Protein AF-A0A3B8IIK8-F1 (afdb_monomer_lite)

pLDDT: mean 88.33, std 10.83, range [43.94, 96.94]

Sequence (105 aa):
MQLTEEQREIIASTGDIKINAVAGSGKTTTVIEYAKARPKTSKILYLAFNRSVRLEAQKKFADQGLSNVTVETAPSLAYRHVVRRYGYKVHPHGYKTHEIGESPG

Foldseek 3Di:
DDDDPVLVCLLPDDDDDDDDDDPPRCVLVSVLSSLVSDPLPDAAEAEDQDDVRQVVSVVVNVVVVNPRYDYDHPVRVCCVCPCVVVVNDDDPVDDDPVRVVPDDD

Radius of gyration: 19.01 Å; chains: 1; bounding box: 42×34×53 Å

Secondary structure (DSSP, 8-state):
-PPPHHHHHHHH--S-------TTS-HHHHHHHHHHTS-TT--EEEEESSHHHHHHHHHHHHHTT-TTEEEEEHHHHHIIIIIHHHTPPP-TT---HHHHTT---

Structure (mmCIF, N/CA/C/O backbone):
data_AF-A0A3B8IIK8-F1
#
_entry.id   AF-A0A3B8IIK8-F1
#
loop_
_atom_site.group_PDB
_atom_site.id
_atom_site.type_symbol
_atom_site.label_atom_id
_atom_site.label_alt_id
_atom_site.label_comp_id
_atom_site.label_asym_id
_atom_site.label_entity_id
_atom_site.label_seq_id
_atom_site.pdbx_PDB_ins_code
_atom_site.Cartn_x
_atom_site.Cartn_y
_atom_site.Cartn_z
_atom_site.occupancy
_atom_site.B_iso_or_equiv
_atom_site.auth_seq_id
_atom_site.auth_comp_id
_atom_site.auth_asym_id
_atom_site.auth_atom_id
_atom_site.pdbx_PDB_model_num
ATOM 1 N N . MET A 1 1 ? -4.786 7.430 19.609 1.00 65.56 1 MET A N 1
ATOM 2 C CA . MET A 1 1 ? -4.848 8.549 18.643 1.00 65.56 1 MET A CA 1
ATOM 3 C C . MET A 1 1 ? -6.297 8.703 18.209 1.00 65.56 1 MET A C 1
ATOM 5 O O . MET A 1 1 ? -6.944 7.682 18.021 1.00 65.56 1 MET A O 1
ATOM 9 N N . GLN A 1 2 ? -6.813 9.927 18.108 1.00 87.00 2 GLN A N 1
ATOM 10 C CA . GLN A 1 2 ? -8.189 10.180 17.672 1.00 87.00 2 GLN A CA 1
ATOM 11 C C . GLN A 1 2 ? -8.190 10.521 16.178 1.00 87.00 2 GLN A C 1
ATOM 13 O O . GLN A 1 2 ? -7.401 11.357 15.747 1.00 87.00 2 GLN A O 1
ATOM 18 N N . LEU A 1 3 ? -9.028 9.836 15.396 1.00 92.00 3 LEU A N 1
ATOM 19 C CA . LEU A 1 3 ? -9.198 10.096 13.963 1.00 92.00 3 LEU A CA 1
ATOM 20 C C . LEU A 1 3 ? -10.107 11.304 13.744 1.00 92.00 3 LEU A C 1
ATOM 22 O O . LEU A 1 3 ? -11.124 11.419 14.442 1.00 92.00 3 LEU A O 1
ATOM 26 N N . THR A 1 4 ? -9.756 12.149 12.769 1.00 94.19 4 THR A N 1
ATOM 27 C CA . THR A 1 4 ? -10.623 13.248 12.313 1.00 94.19 4 THR A CA 1
ATOM 28 C C . THR A 1 4 ? -11.850 12.700 11.591 1.00 94.19 4 THR A C 1
ATOM 30 O O . THR A 1 4 ? -11.879 11.524 11.214 1.00 94.19 4 THR A O 1
ATOM 33 N N . GLU A 1 5 ? -12.865 13.538 11.396 1.00 94.69 5 GLU A N 1
ATOM 34 C CA . GLU A 1 5 ? -14.081 13.111 10.705 1.00 94.69 5 GLU A CA 1
ATOM 35 C C . GLU A 1 5 ? -13.791 12.717 9.254 1.00 94.69 5 GLU A C 1
ATOM 37 O O . GLU A 1 5 ? -14.171 11.635 8.820 1.00 94.69 5 GLU A O 1
ATOM 42 N N . GLU A 1 6 ? -12.962 13.484 8.547 1.00 93.88 6 GLU A N 1
ATOM 43 C CA . GLU A 1 6 ? -12.570 13.172 7.170 1.00 93.88 6 GLU A CA 1
ATOM 44 C C . GLU A 1 6 ? -11.810 11.840 7.089 1.00 93.88 6 GLU A C 1
ATOM 46 O O . GLU A 1 6 ? -11.976 11.065 6.147 1.00 93.88 6 GLU A O 1
ATOM 51 N N . GLN A 1 7 ? -10.978 11.527 8.090 1.00 94.94 7 GLN A N 1
ATOM 52 C CA . GLN A 1 7 ? -10.312 10.227 8.158 1.00 94.94 7 GLN A CA 1
ATOM 53 C C . GLN A 1 7 ? -11.316 9.091 8.361 1.00 94.94 7 GLN A C 1
ATOM 55 O O . GLN A 1 7 ? -11.156 8.037 7.747 1.00 94.94 7 GLN A O 1
ATOM 60 N N . ARG A 1 8 ? -12.347 9.291 9.190 1.00 95.69 8 ARG A N 1
ATOM 61 C CA . ARG A 1 8 ? -13.415 8.303 9.406 1.00 95.69 8 ARG A CA 1
ATOM 62 C C . ARG A 1 8 ? -14.226 8.079 8.137 1.00 95.69 8 ARG A C 1
ATOM 64 O O . ARG A 1 8 ? -14.456 6.924 7.788 1.00 95.69 8 ARG A O 1
ATOM 71 N N . GLU A 1 9 ? -14.572 9.140 7.415 1.00 95.44 9 GLU A N 1
ATOM 72 C CA . GLU A 1 9 ? -15.256 9.055 6.121 1.00 95.44 9 GLU A CA 1
ATOM 73 C C . GLU A 1 9 ? -14.423 8.276 5.097 1.00 95.44 9 GLU A C 1
ATOM 75 O O . GLU A 1 9 ? -14.922 7.349 4.456 1.00 95.44 9 GLU A O 1
ATOM 80 N N . ILE A 1 10 ? -13.119 8.564 5.004 1.00 95.44 10 ILE A N 1
ATOM 81 C CA . ILE A 1 10 ? -12.195 7.801 4.155 1.00 95.44 10 ILE A CA 1
ATOM 82 C C . ILE A 1 10 ? -12.183 6.320 4.557 1.00 95.44 10 ILE A C 1
ATOM 84 O O . ILE A 1 10 ? -12.237 5.447 3.693 1.00 95.44 10 ILE A O 1
ATOM 88 N N . ILE A 1 11 ? -12.127 6.007 5.852 1.00 96.00 11 ILE A N 1
ATOM 89 C CA . ILE A 1 11 ? -12.103 4.623 6.352 1.00 96.00 11 ILE A CA 1
ATOM 90 C C . ILE A 1 11 ? -13.428 3.896 6.074 1.00 96.00 11 ILE A C 1
ATOM 92 O O . ILE A 1 11 ? -13.418 2.707 5.736 1.00 96.00 11 ILE A O 1
ATOM 96 N N . ALA A 1 12 ? -14.559 4.592 6.173 1.00 95.75 12 ALA A N 1
ATOM 97 C CA . ALA A 1 12 ? -15.893 4.049 5.919 1.00 95.75 12 ALA A CA 1
ATOM 98 C C . ALA A 1 12 ? -16.227 3.926 4.423 1.00 95.75 12 ALA A C 1
ATOM 100 O O . ALA A 1 12 ? -17.126 3.170 4.057 1.00 95.75 12 ALA A O 1
ATOM 101 N N . SER A 1 13 ? -15.504 4.641 3.561 1.00 95.19 13 SER A N 1
ATOM 102 C CA . SER A 1 13 ? -15.776 4.681 2.127 1.00 95.19 13 SER A CA 1
ATOM 103 C C . SER A 1 13 ? -15.762 3.304 1.450 1.00 95.19 13 SER A C 1
ATOM 105 O O . SER A 1 13 ? -14.994 2.394 1.794 1.00 95.19 13 SER A O 1
ATOM 107 N N . THR A 1 14 ? -16.611 3.170 0.434 1.00 91.94 14 THR A N 1
ATOM 108 C CA . THR A 1 14 ? -16.697 1.992 -0.434 1.00 91.94 14 THR A CA 1
ATOM 109 C C . THR A 1 14 ? -16.506 2.420 -1.888 1.00 91.94 14 THR A C 1
ATOM 111 O O . THR A 1 14 ? -16.838 3.547 -2.250 1.00 91.94 14 THR A O 1
ATOM 114 N N . GLY A 1 15 ? -15.946 1.535 -2.714 1.00 91.56 15 GLY A N 1
ATOM 115 C CA . GLY A 1 15 ? -15.616 1.846 -4.107 1.00 91.56 15 GLY A CA 1
ATOM 116 C C . GLY A 1 15 ? -14.359 2.705 -4.273 1.00 91.56 15 GLY A C 1
ATOM 117 O O . GLY A 1 15 ? -13.505 2.768 -3.384 1.00 91.56 15 GLY A O 1
ATOM 118 N N . ASP A 1 16 ? -14.244 3.332 -5.443 1.00 94.06 16 ASP A N 1
ATOM 119 C CA . ASP A 1 16 ? -13.081 4.128 -5.828 1.00 94.06 16 ASP A CA 1
ATOM 120 C C . ASP A 1 16 ? -13.178 5.552 -5.277 1.00 94.06 16 ASP A C 1
ATOM 122 O O . ASP A 1 16 ? -14.175 6.249 -5.463 1.00 94.06 16 ASP A O 1
ATOM 126 N N . ILE A 1 17 ? -12.107 6.006 -4.628 1.00 93.69 17 ILE A N 1
ATOM 127 C CA . ILE A 1 17 ? -12.032 7.337 -4.021 1.00 93.69 17 ILE A CA 1
ATOM 128 C C . ILE A 1 17 ? -10.720 8.029 -4.381 1.00 93.69 17 ILE A C 1
ATOM 130 O O . ILE A 1 17 ? -9.680 7.393 -4.567 1.00 93.69 17 ILE A O 1
ATOM 134 N N . LYS A 1 18 ? -10.749 9.363 -4.398 1.00 93.94 18 LYS A N 1
ATOM 135 C CA . LYS A 1 18 ? -9.557 10.206 -4.514 1.00 93.94 18 LYS A CA 1
ATOM 136 C C . LYS A 1 18 ? -9.449 11.099 -3.288 1.00 93.94 18 LYS A C 1
ATOM 138 O O . LYS A 1 18 ? -10.376 11.832 -2.968 1.00 93.94 18 LYS A O 1
ATOM 143 N N . ILE A 1 19 ? -8.291 11.066 -2.638 1.00 91.25 19 ILE A N 1
ATOM 144 C CA . ILE A 1 19 ? -8.027 11.837 -1.422 1.00 91.25 19 ILE A CA 1
ATOM 145 C C . ILE A 1 19 ? -6.992 12.911 -1.743 1.00 91.25 19 ILE A C 1
ATOM 147 O O . ILE A 1 19 ? -5.861 12.601 -2.125 1.00 91.25 19 ILE A O 1
ATOM 151 N N . ASN A 1 20 ? -7.359 14.175 -1.551 1.00 90.31 20 ASN A N 1
ATOM 152 C CA . ASN A 1 20 ? -6.403 15.274 -1.579 1.00 90.31 20 ASN A CA 1
ATOM 153 C C . ASN A 1 20 ? -5.729 15.360 -0.214 1.00 90.31 20 ASN A C 1
ATOM 155 O O . ASN A 1 20 ? -6.386 15.563 0.802 1.00 90.31 20 ASN A O 1
ATOM 159 N N . ALA A 1 21 ? -4.414 15.192 -0.180 1.00 87.44 21 ALA A N 1
ATOM 160 C CA . ALA A 1 21 ? -3.685 15.155 1.073 1.00 87.44 21 ALA A CA 1
ATOM 161 C C . ALA A 1 21 ? -2.411 15.996 0.974 1.00 87.44 21 ALA A C 1
ATOM 163 O O . ALA A 1 21 ? -1.605 15.789 0.066 1.00 87.44 21 ALA A O 1
ATOM 164 N N . VAL A 1 22 ? -2.146 16.830 1.980 1.00 89.25 22 VAL A N 1
ATOM 165 C CA . VAL A 1 22 ? -0.918 17.643 2.110 1.00 89.25 22 VAL A CA 1
ATOM 166 C C . VAL A 1 22 ? 0.136 16.963 2.991 1.00 89.25 22 VAL A C 1
ATOM 168 O O . VAL A 1 22 ? -0.140 15.943 3.628 1.00 89.25 22 VAL A O 1
ATOM 171 N N . ALA A 1 23 ? 1.379 17.445 2.990 1.00 85.88 23 ALA A N 1
ATOM 172 C CA . ALA A 1 23 ? 2.398 16.924 3.903 1.00 85.88 23 ALA A CA 1
ATOM 173 C C . ALA A 1 23 ? 1.917 17.032 5.364 1.00 85.88 23 ALA A C 1
ATOM 175 O O . ALA A 1 23 ? 1.235 17.984 5.725 1.00 85.88 23 ALA A O 1
ATOM 176 N N . GLY A 1 24 ? 2.207 16.023 6.189 1.00 85.19 24 GLY A N 1
ATOM 177 C CA . GLY A 1 24 ? 1.767 15.996 7.591 1.00 85.19 24 GLY A CA 1
ATOM 178 C C . GLY A 1 24 ? 0.296 15.621 7.829 1.00 85.19 24 GLY A C 1
ATOM 179 O O . GLY A 1 24 ? -0.075 15.389 8.971 1.00 85.19 24 GLY A O 1
ATOM 180 N N . SER A 1 25 ? -0.532 15.440 6.792 1.00 85.81 25 SER A N 1
ATOM 181 C CA . SER A 1 25 ? -1.971 15.131 6.935 1.00 85.81 25 SER A CA 1
ATOM 182 C C . SER A 1 25 ? -2.299 13.701 7.411 1.00 85.81 25 SER A C 1
ATOM 184 O O . SER A 1 25 ? -3.410 13.216 7.213 1.00 85.81 25 SER A O 1
ATOM 186 N N . GLY A 1 26 ? -1.319 12.956 7.928 1.00 87.69 26 GLY A N 1
ATOM 187 C CA . GLY A 1 26 ? -1.532 11.593 8.423 1.00 87.69 26 GLY A CA 1
ATOM 188 C C . GLY A 1 26 ? -1.839 10.526 7.361 1.00 87.69 26 GLY A C 1
ATOM 189 O O . GLY A 1 26 ? -2.392 9.494 7.718 1.00 87.69 26 GLY A O 1
ATOM 190 N N . LYS A 1 27 ? -1.466 10.716 6.081 1.00 90.38 27 LYS A N 1
ATOM 191 C CA . LYS A 1 27 ? -1.793 9.790 4.964 1.00 90.38 27 LYS A CA 1
ATOM 192 C C . LYS A 1 27 ? -1.560 8.315 5.288 1.00 90.38 27 LYS A C 1
ATOM 194 O O . LYS A 1 27 ? -2.438 7.483 5.089 1.00 90.38 27 LYS A O 1
ATOM 199 N N . THR A 1 28 ? -0.359 7.986 5.765 1.00 87.81 28 THR A N 1
ATOM 200 C CA . THR A 1 28 ? 0.017 6.601 6.067 1.00 87.81 28 THR A CA 1
ATOM 201 C C . THR A 1 28 ? -0.841 6.038 7.191 1.00 87.81 28 THR A C 1
ATOM 203 O O . THR A 1 28 ? -1.288 4.902 7.091 1.00 87.81 28 THR A O 1
ATOM 206 N N . THR A 1 29 ? -1.121 6.839 8.220 1.00 91.75 29 THR A N 1
ATOM 207 C CA . THR A 1 29 ? -2.007 6.448 9.319 1.00 91.75 29 THR A CA 1
ATOM 208 C C . THR A 1 29 ? -3.421 6.186 8.815 1.00 91.75 29 THR A C 1
ATOM 210 O O . THR A 1 29 ? -3.974 5.135 9.117 1.00 91.75 29 THR A O 1
ATOM 213 N N . THR A 1 30 ? -3.971 7.070 7.976 1.00 94.44 30 THR A N 1
ATOM 214 C CA . THR A 1 30 ? -5.299 6.875 7.377 1.00 94.44 30 THR A CA 1
ATOM 215 C C . THR A 1 30 ? -5.376 5.563 6.594 1.00 94.44 30 THR A C 1
ATOM 217 O O . THR A 1 30 ? -6.338 4.821 6.747 1.00 94.44 30 THR A O 1
ATOM 220 N N . VAL A 1 31 ? -4.354 5.225 5.798 1.00 94.12 31 VAL A N 1
ATOM 221 C CA . VAL A 1 31 ? -4.334 3.967 5.028 1.00 94.12 31 VAL A CA 1
ATOM 222 C C . VAL A 1 31 ? -4.189 2.730 5.926 1.00 94.12 31 VAL A C 1
ATOM 224 O O . VAL A 1 31 ? -4.778 1.690 5.639 1.00 94.12 31 VAL A O 1
ATOM 227 N N . ILE A 1 32 ? -3.429 2.819 7.019 1.00 94.81 32 ILE A N 1
ATOM 228 C CA . ILE A 1 32 ? -3.313 1.727 7.998 1.00 94.81 32 ILE A CA 1
ATOM 229 C C . ILE A 1 32 ? -4.660 1.460 8.663 1.00 94.81 32 ILE A C 1
ATOM 231 O O . ILE A 1 32 ? -5.102 0.314 8.712 1.00 94.81 32 ILE A O 1
ATOM 235 N N . GLU A 1 33 ? -5.329 2.506 9.141 1.00 95.44 33 GLU A N 1
ATOM 236 C CA . GLU A 1 33 ? -6.644 2.373 9.772 1.00 95.44 33 GLU A CA 1
ATOM 237 C C . GLU A 1 33 ? -7.706 1.916 8.766 1.00 95.44 33 GLU A C 1
ATOM 239 O O . GLU A 1 33 ? -8.535 1.067 9.090 1.00 95.44 33 GLU A O 1
ATOM 244 N N . TYR A 1 34 ? -7.610 2.363 7.509 1.00 95.38 34 TYR A N 1
ATOM 245 C CA . TYR A 1 34 ? -8.422 1.835 6.414 1.00 95.38 34 TYR A CA 1
ATOM 246 C C . TYR A 1 34 ? -8.243 0.318 6.277 1.00 95.38 34 TYR A C 1
ATOM 248 O O . TYR A 1 34 ? -9.227 -0.415 6.237 1.00 95.38 34 TYR A O 1
ATOM 256 N N . ALA A 1 35 ? -7.001 -0.175 6.261 1.00 95.44 35 ALA A N 1
ATOM 257 C CA . ALA A 1 35 ? -6.723 -1.606 6.156 1.00 95.44 35 ALA A CA 1
ATOM 258 C C . ALA A 1 35 ? -7.231 -2.403 7.371 1.00 95.44 35 ALA A C 1
ATOM 260 O O . ALA A 1 35 ? -7.785 -3.488 7.189 1.00 95.44 35 ALA A O 1
ATOM 261 N N . LYS A 1 36 ? -7.106 -1.861 8.593 1.00 94.75 36 LYS A N 1
ATOM 262 C CA . LYS A 1 36 ? -7.639 -2.479 9.824 1.00 94.75 36 LYS A CA 1
ATOM 263 C C . LYS A 1 36 ? -9.157 -2.612 9.817 1.00 94.75 36 LYS A C 1
ATOM 265 O O . LYS A 1 36 ? -9.682 -3.583 10.352 1.00 94.75 36 LYS A O 1
ATOM 270 N N . ALA A 1 37 ? -9.854 -1.644 9.227 1.00 94.94 37 ALA A N 1
ATOM 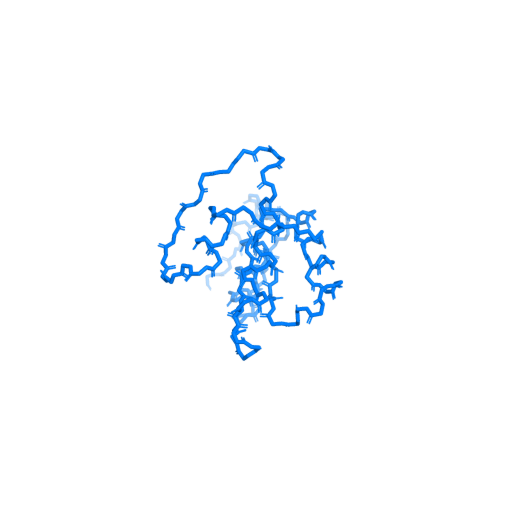271 C CA . ALA A 1 37 ? -11.310 -1.631 9.165 1.00 94.94 37 ALA A CA 1
ATOM 272 C C . ALA A 1 37 ? -11.888 -2.626 8.144 1.00 94.94 37 ALA A C 1
ATOM 274 O O . ALA A 1 37 ? -13.106 -2.771 8.052 1.00 94.94 37 ALA A O 1
ATOM 275 N N . ARG A 1 38 ? -11.054 -3.291 7.334 1.00 94.31 38 ARG A N 1
ATOM 276 C CA . ARG A 1 38 ? -11.507 -4.290 6.357 1.00 94.31 38 ARG A CA 1
ATOM 277 C C . ARG A 1 38 ? -11.472 -5.703 6.956 1.00 94.31 38 ARG A C 1
ATOM 279 O O . ARG A 1 38 ? -10.634 -5.986 7.813 1.00 94.31 38 ARG A O 1
ATOM 286 N N . PRO A 1 39 ? -12.344 -6.626 6.497 1.00 94.12 39 PRO A N 1
ATOM 287 C CA . PRO A 1 39 ? -12.305 -8.019 6.936 1.00 94.12 39 PRO A CA 1
ATOM 288 C C . PRO A 1 39 ? -10.910 -8.622 6.758 1.00 94.12 39 PRO A C 1
ATOM 290 O O . PRO A 1 39 ? -10.288 -8.414 5.716 1.00 94.12 39 PRO A O 1
ATOM 293 N N . LYS A 1 40 ? -10.446 -9.430 7.720 1.00 89.88 40 LYS A N 1
ATOM 294 C CA . LYS A 1 40 ? -9.114 -10.071 7.672 1.00 89.88 40 LYS A CA 1
ATOM 295 C C . LYS A 1 40 ? -8.903 -10.968 6.443 1.00 89.88 40 LYS A C 1
ATOM 297 O O . LYS A 1 40 ? -7.769 -11.222 6.057 1.00 89.88 40 LYS A O 1
ATOM 302 N N . THR A 1 41 ? -9.987 -11.438 5.829 1.00 93.69 41 THR A N 1
ATOM 303 C CA . THR A 1 41 ? -9.986 -12.228 4.588 1.00 93.69 41 THR A CA 1
ATOM 304 C C . THR A 1 41 ? -9.752 -11.386 3.329 1.00 93.69 41 THR A C 1
ATOM 306 O O . THR A 1 41 ? -9.440 -11.938 2.274 1.00 93.69 41 THR A O 1
ATOM 309 N N . SER A 1 42 ? -9.886 -10.060 3.421 1.00 94.12 42 SER A N 1
ATOM 310 C CA . SER A 1 42 ? -9.687 -9.139 2.300 1.00 94.12 42 SER A CA 1
ATOM 311 C C . SER A 1 42 ? -8.222 -9.105 1.902 1.00 94.12 42 SER A C 1
ATOM 313 O O . SER A 1 42 ? -7.355 -8.945 2.759 1.00 94.12 42 SER A O 1
ATOM 315 N N . LYS A 1 43 ? -7.942 -9.183 0.601 1.00 95.56 43 LYS A N 1
ATOM 316 C CA . LYS A 1 43 ? -6.591 -9.010 0.060 1.00 95.56 43 LYS A CA 1
ATOM 317 C C . LYS A 1 43 ? -6.408 -7.557 -0.351 1.00 95.56 43 LYS A C 1
ATOM 319 O O . LYS A 1 43 ? -7.119 -7.081 -1.231 1.00 95.56 43 LYS A O 1
ATOM 324 N N . ILE A 1 44 ? -5.462 -6.866 0.275 1.00 96.25 44 ILE A N 1
ATOM 325 C CA . ILE A 1 44 ? -5.200 -5.448 0.019 1.00 96.25 44 ILE A CA 1
ATOM 326 C C . ILE A 1 44 ? -3.865 -5.317 -0.713 1.00 96.25 44 ILE A C 1
ATOM 328 O O . ILE A 1 44 ? -2.867 -5.904 -0.298 1.00 96.25 44 ILE A O 1
ATOM 332 N N . LEU A 1 45 ? -3.836 -4.536 -1.792 1.00 96.44 45 LEU A N 1
ATOM 333 C CA . LEU A 1 45 ? -2.615 -4.168 -2.507 1.00 96.44 45 LEU A CA 1
ATOM 334 C C . LEU A 1 45 ? -2.320 -2.685 -2.274 1.00 96.44 45 LEU A C 1
ATOM 336 O O . LEU A 1 45 ? -3.089 -1.823 -2.685 1.00 96.44 45 LEU A O 1
ATOM 340 N N . TYR A 1 46 ? -1.187 -2.392 -1.643 1.00 96.25 46 TYR A N 1
ATOM 341 C CA . TYR A 1 46 ? -0.665 -1.041 -1.479 1.00 96.25 46 TYR A CA 1
ATOM 342 C C . TYR A 1 46 ? 0.447 -0.785 -2.500 1.00 96.25 46 TYR A C 1
ATOM 344 O O . TYR A 1 46 ? 1.484 -1.455 -2.483 1.00 96.25 46 TYR A O 1
ATOM 352 N N . LEU A 1 47 ? 0.244 0.201 -3.374 1.00 96.25 47 LEU A N 1
ATOM 353 C CA . LEU A 1 47 ? 1.230 0.615 -4.371 1.00 96.25 47 LEU A CA 1
ATOM 354 C C . LEU A 1 47 ? 2.043 1.806 -3.862 1.00 96.25 47 LEU A C 1
ATOM 356 O O . LEU A 1 47 ? 1.569 2.937 -3.804 1.00 96.25 47 LEU A O 1
ATOM 360 N N . ALA A 1 48 ? 3.293 1.538 -3.507 1.00 95.44 48 ALA A N 1
ATOM 361 C CA . ALA A 1 48 ? 4.273 2.540 -3.133 1.00 95.44 48 ALA A CA 1
ATOM 362 C C . ALA A 1 48 ? 4.946 3.143 -4.374 1.00 95.44 48 ALA A C 1
ATOM 364 O O . ALA A 1 48 ? 5.210 2.456 -5.363 1.00 95.44 48 ALA A O 1
ATOM 365 N N . PHE A 1 49 ? 5.307 4.424 -4.287 1.00 92.75 49 PHE A N 1
ATOM 366 C CA . PHE A 1 49 ? 5.980 5.131 -5.378 1.00 92.75 49 PHE A CA 1
ATOM 367 C C . PHE A 1 49 ? 7.388 4.586 -5.664 1.00 92.75 49 PHE A C 1
ATOM 369 O O . PHE A 1 49 ? 7.787 4.436 -6.814 1.00 92.75 49 PHE A O 1
ATOM 376 N N . ASN A 1 50 ? 8.152 4.261 -4.619 1.00 94.69 50 ASN A N 1
ATOM 377 C CA . ASN A 1 50 ? 9.530 3.795 -4.750 1.00 94.69 50 ASN A CA 1
ATOM 378 C C . ASN A 1 50 ? 9.887 2.748 -3.682 1.00 94.69 50 ASN A C 1
ATOM 380 O O . ASN A 1 50 ? 9.102 2.458 -2.775 1.00 94.69 50 ASN A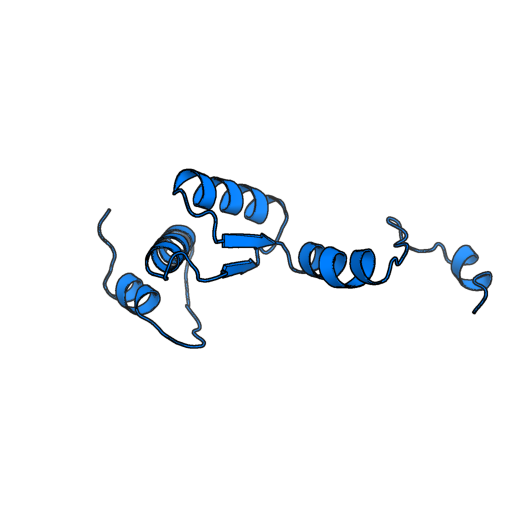 O 1
ATOM 384 N N . ARG A 1 51 ? 11.093 2.171 -3.791 1.00 94.12 51 ARG A N 1
ATOM 385 C CA . ARG A 1 51 ? 11.570 1.107 -2.892 1.00 94.12 51 ARG A CA 1
ATOM 386 C C . ARG A 1 51 ? 11.642 1.549 -1.429 1.00 94.12 51 ARG A C 1
ATOM 388 O O . ARG A 1 51 ? 11.308 0.743 -0.568 1.00 94.12 51 ARG A O 1
ATOM 395 N N . SER A 1 52 ? 12.066 2.782 -1.158 1.00 96.12 52 SER A N 1
ATOM 396 C CA . SER A 1 52 ? 12.184 3.296 0.212 1.00 96.12 52 SER A CA 1
ATOM 397 C C . SER A 1 52 ? 10.811 3.353 0.888 1.00 96.12 52 SER A C 1
ATOM 399 O O . SER A 1 52 ? 10.596 2.702 1.909 1.00 96.12 52 SER A O 1
ATOM 401 N N . VAL A 1 53 ? 9.835 3.988 0.224 1.00 94.19 53 VAL A N 1
ATOM 402 C CA . VAL A 1 53 ? 8.440 4.068 0.694 1.00 94.19 53 VAL A CA 1
ATOM 403 C C . VAL A 1 53 ? 7.829 2.675 0.849 1.00 94.19 53 VAL A C 1
ATOM 405 O O . VAL A 1 53 ? 7.108 2.420 1.811 1.00 94.19 53 VAL A O 1
ATOM 408 N N . ARG A 1 54 ? 8.139 1.743 -0.064 1.00 95.38 54 ARG A N 1
ATOM 409 C CA . ARG A 1 54 ? 7.680 0.351 0.038 1.00 95.38 54 ARG A C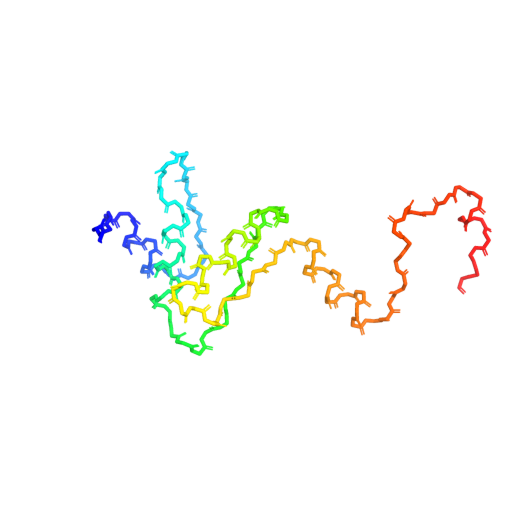A 1
ATOM 410 C C . ARG A 1 54 ? 8.164 -0.309 1.331 1.00 95.38 54 ARG A C 1
ATOM 412 O O . ARG A 1 54 ? 7.359 -0.907 2.033 1.00 95.38 54 ARG A O 1
ATOM 419 N N . LEU A 1 55 ? 9.460 -0.225 1.634 1.00 96.06 55 LEU A N 1
ATOM 420 C CA . LEU A 1 55 ? 10.044 -0.862 2.822 1.00 96.06 55 LEU A CA 1
ATOM 421 C C . LEU A 1 55 ? 9.484 -0.260 4.115 1.00 96.06 55 LEU A C 1
ATOM 423 O O . LEU A 1 55 ? 9.140 -0.990 5.042 1.00 96.06 55 LEU A O 1
ATOM 427 N N . GLU A 1 56 ? 9.336 1.063 4.152 1.00 95.19 56 GLU A N 1
ATOM 428 C CA . GLU A 1 56 ? 8.736 1.757 5.288 1.00 95.19 56 GLU A CA 1
ATOM 429 C C . GLU A 1 56 ? 7.278 1.328 5.510 1.00 95.19 56 GLU A C 1
ATOM 431 O O . GLU A 1 56 ? 6.889 1.002 6.631 1.00 95.19 56 GLU A O 1
ATOM 436 N N . ALA A 1 57 ? 6.476 1.278 4.442 1.00 94.94 57 ALA A N 1
ATOM 437 C CA . ALA A 1 57 ? 5.086 0.845 4.513 1.00 94.94 57 ALA A CA 1
ATOM 438 C C . ALA A 1 57 ? 4.971 -0.617 4.971 1.00 94.94 57 ALA A C 1
ATOM 440 O O . ALA A 1 57 ? 4.170 -0.908 5.855 1.00 94.94 57 ALA A O 1
ATOM 441 N N . GLN A 1 58 ? 5.801 -1.522 4.435 1.00 95.62 58 GLN A N 1
ATOM 442 C CA . GLN A 1 58 ? 5.844 -2.931 4.855 1.00 95.62 58 GLN A CA 1
ATOM 443 C C . GLN A 1 58 ? 6.077 -3.063 6.356 1.00 95.62 58 GLN A C 1
ATOM 445 O O . GLN A 1 58 ? 5.325 -3.768 7.025 1.00 95.62 58 GLN A O 1
ATOM 450 N N . LYS A 1 59 ? 7.075 -2.345 6.885 1.00 96.12 59 LYS A N 1
ATOM 451 C CA . LYS A 1 59 ? 7.352 -2.333 8.320 1.00 96.12 59 LYS A CA 1
ATOM 452 C C . LYS A 1 59 ? 6.139 -1.834 9.106 1.00 96.12 59 LYS A C 1
ATOM 454 O O . LYS A 1 59 ? 5.684 -2.514 10.013 1.00 96.12 59 LYS A O 1
ATOM 459 N N . LYS A 1 60 ? 5.557 -0.698 8.712 1.00 95.25 60 LYS A N 1
ATOM 460 C CA . LYS A 1 60 ? 4.402 -0.117 9.414 1.00 95.25 60 LYS A CA 1
ATOM 461 C C . LYS A 1 60 ? 3.174 -1.028 9.420 1.00 95.25 60 LYS A C 1
ATOM 463 O O . LYS A 1 60 ? 2.498 -1.098 10.437 1.00 95.25 60 LYS A O 1
ATOM 468 N N . PHE A 1 61 ? 2.869 -1.722 8.324 1.00 95.81 61 PHE A N 1
ATOM 469 C CA . PHE A 1 61 ? 1.762 -2.685 8.307 1.00 95.81 61 PHE A CA 1
ATOM 470 C C . PHE A 1 61 ? 2.069 -3.916 9.174 1.00 95.81 61 PHE A C 1
ATOM 472 O O . PHE A 1 61 ? 1.199 -4.359 9.925 1.00 95.81 61 PHE A O 1
ATOM 479 N N . ALA A 1 62 ? 3.303 -4.429 9.127 1.00 95.06 62 ALA A N 1
ATOM 480 C CA . ALA A 1 62 ? 3.734 -5.562 9.945 1.00 95.06 62 ALA A CA 1
ATOM 481 C C . ALA A 1 62 ? 3.688 -5.245 11.449 1.00 95.06 62 ALA A C 1
ATOM 483 O O . ALA A 1 62 ? 3.126 -6.027 12.214 1.00 95.06 62 ALA A O 1
ATOM 484 N N . ASP A 1 63 ? 4.169 -4.067 11.854 1.00 96.25 63 ASP A N 1
ATOM 485 C CA . ASP A 1 63 ? 4.128 -3.577 13.240 1.00 96.25 63 ASP A CA 1
ATOM 486 C C . ASP A 1 63 ? 2.682 -3.450 13.771 1.00 96.25 63 ASP A C 1
ATOM 488 O O . ASP A 1 63 ? 2.452 -3.437 14.977 1.00 96.25 63 ASP A O 1
ATOM 492 N N . GLN A 1 64 ? 1.690 -3.369 12.876 1.00 94.75 64 GLN A N 1
ATOM 493 C CA . GLN A 1 64 ? 0.259 -3.311 13.201 1.00 94.75 64 GLN A CA 1
ATOM 494 C C . GLN A 1 64 ? -0.448 -4.673 13.077 1.00 94.75 64 GLN A C 1
ATOM 496 O O . GLN A 1 64 ? -1.669 -4.741 13.215 1.00 94.75 64 GLN A O 1
ATOM 501 N N . GLY A 1 65 ? 0.288 -5.755 12.795 1.00 94.69 65 GLY A N 1
ATOM 502 C CA . GLY A 1 65 ? -0.262 -7.105 12.640 1.00 94.69 65 GLY A CA 1
ATOM 503 C C . GLY A 1 65 ? -1.098 -7.310 11.369 1.00 94.69 65 GLY A C 1
ATOM 504 O O . GLY A 1 65 ? -1.895 -8.247 11.302 1.00 94.69 65 GLY A O 1
ATOM 505 N N . LEU A 1 66 ? -0.944 -6.447 10.360 1.00 94.88 66 LEU A N 1
ATOM 506 C CA . LEU A 1 66 ? -1.712 -6.493 9.113 1.00 94.88 66 LEU A CA 1
ATOM 507 C C . LEU A 1 66 ? -1.021 -7.379 8.071 1.00 94.88 66 LEU A C 1
ATOM 509 O O . LEU A 1 66 ? -0.302 -6.903 7.194 1.00 94.88 66 LEU A O 1
ATOM 513 N N . SER A 1 67 ? -1.258 -8.688 8.154 1.00 91.75 67 SER A N 1
ATOM 514 C CA . SER A 1 67 ? -0.695 -9.682 7.225 1.00 91.75 67 SER A CA 1
ATOM 515 C C . SER A 1 67 ? -1.421 -9.771 5.878 1.00 91.75 67 SER A C 1
ATOM 517 O O . SER A 1 67 ? -0.920 -10.389 4.941 1.00 91.75 67 SER A O 1
ATOM 519 N N . ASN A 1 68 ? -2.593 -9.147 5.754 1.00 93.94 68 ASN A N 1
ATOM 520 C CA . ASN A 1 68 ? -3.427 -9.175 4.553 1.00 93.94 68 ASN A CA 1
ATOM 521 C C . ASN A 1 68 ? -3.136 -8.027 3.563 1.00 93.94 68 ASN A C 1
ATOM 523 O O . ASN A 1 68 ? -3.828 -7.889 2.549 1.00 93.94 68 ASN A O 1
ATOM 527 N N . VAL A 1 69 ? -2.102 -7.220 3.834 1.00 96.62 69 VAL A N 1
ATOM 528 C CA . VAL A 1 69 ? -1.657 -6.111 2.982 1.00 96.62 69 VAL A CA 1
ATOM 529 C C . VAL A 1 69 ? -0.377 -6.496 2.242 1.00 96.62 69 VAL A C 1
ATOM 531 O O . VAL A 1 69 ? 0.687 -6.670 2.829 1.00 96.62 69 VAL A O 1
ATOM 534 N N . THR A 1 70 ? -0.462 -6.589 0.919 1.00 96.31 70 THR A N 1
ATOM 535 C CA . THR A 1 70 ? 0.694 -6.732 0.031 1.00 96.31 70 THR A CA 1
ATOM 536 C C . THR A 1 70 ? 1.173 -5.351 -0.395 1.00 96.31 70 THR A C 1
ATOM 538 O O . THR A 1 70 ? 0.409 -4.588 -0.976 1.00 96.31 70 THR A O 1
ATOM 541 N N . VAL A 1 71 ? 2.441 -5.032 -0.149 1.00 96.56 71 VAL A N 1
ATOM 542 C CA . VAL A 1 71 ? 3.034 -3.735 -0.509 1.00 96.56 71 VAL A CA 1
ATOM 543 C C . VAL A 1 71 ? 4.031 -3.926 -1.648 1.00 96.56 71 VAL A C 1
ATOM 545 O O . VAL A 1 71 ? 5.020 -4.647 -1.498 1.00 96.56 71 VAL A O 1
ATOM 548 N N . GLU A 1 72 ? 3.801 -3.255 -2.770 1.00 96.75 72 GLU A N 1
ATOM 549 C CA . GLU A 1 72 ? 4.623 -3.344 -3.981 1.00 96.75 72 GLU A CA 1
ATOM 550 C C . GLU A 1 72 ? 4.900 -1.952 -4.549 1.00 96.75 72 GLU A C 1
ATOM 552 O O . GLU A 1 72 ? 4.227 -0.987 -4.203 1.00 96.75 72 GLU A O 1
ATOM 557 N N . THR A 1 73 ? 5.883 -1.833 -5.437 1.00 96.94 73 THR A N 1
ATOM 558 C CA . THR A 1 73 ? 5.927 -0.722 -6.395 1.00 96.94 73 THR A CA 1
ATOM 559 C C . THR A 1 73 ? 5.317 -1.184 -7.716 1.00 96.94 73 THR A C 1
ATOM 561 O O . THR A 1 73 ? 5.241 -2.386 -7.980 1.00 96.94 73 THR A O 1
ATOM 564 N N . ALA A 1 74 ? 4.902 -0.256 -8.582 1.00 94.38 74 ALA A N 1
ATOM 565 C CA . ALA A 1 74 ? 4.364 -0.636 -9.892 1.00 94.38 74 ALA A CA 1
ATOM 566 C C . ALA A 1 74 ? 5.347 -1.513 -10.710 1.00 94.38 74 ALA A C 1
ATOM 568 O O . ALA A 1 74 ? 4.928 -2.570 -11.190 1.00 94.38 74 ALA A O 1
ATOM 569 N N . PRO A 1 75 ? 6.660 -1.196 -10.787 1.00 90.19 75 PRO A N 1
ATOM 570 C CA . PRO A 1 75 ? 7.615 -2.062 -11.479 1.00 90.19 75 PRO A CA 1
ATOM 571 C C . PRO A 1 75 ? 7.797 -3.437 -10.825 1.00 90.19 75 PRO A C 1
ATOM 573 O O . PRO A 1 75 ? 7.892 -4.437 -11.535 1.00 90.19 75 PRO A O 1
ATOM 576 N N . SER A 1 76 ? 7.833 -3.525 -9.486 1.00 91.44 76 SER A N 1
ATOM 577 C CA . SER A 1 76 ? 8.001 -4.823 -8.813 1.00 91.44 76 SER A CA 1
ATOM 578 C C . SER A 1 76 ? 6.780 -5.717 -9.007 1.00 91.44 76 SER A C 1
ATOM 580 O O . SER A 1 76 ? 6.926 -6.920 -9.239 1.00 91.44 76 SER A O 1
ATOM 582 N N . LEU A 1 77 ? 5.584 -5.120 -8.999 1.00 93.25 77 LEU A N 1
ATOM 583 C CA . LEU A 1 77 ? 4.344 -5.819 -9.297 1.00 93.25 77 LEU A CA 1
ATOM 584 C C . LEU A 1 77 ? 4.338 -6.359 -10.732 1.00 93.25 77 LEU A C 1
ATOM 586 O O . LEU A 1 77 ? 4.016 -7.534 -10.931 1.00 93.25 77 LEU A O 1
ATOM 590 N N . ALA A 1 78 ? 4.728 -5.533 -11.708 1.00 90.00 78 ALA A N 1
ATOM 591 C CA . ALA A 1 78 ? 4.812 -5.924 -13.113 1.00 90.00 78 ALA A CA 1
ATOM 592 C C . ALA A 1 78 ? 5.826 -7.058 -13.326 1.00 90.00 78 ALA A C 1
ATOM 594 O O . ALA A 1 78 ? 5.495 -8.079 -13.929 1.00 90.00 78 ALA A O 1
ATOM 595 N N . TYR A 1 79 ? 7.030 -6.945 -12.756 1.00 88.19 79 TYR A N 1
ATOM 596 C CA . TYR A 1 79 ? 8.050 -7.995 -12.832 1.00 88.19 79 TYR A CA 1
ATOM 597 C C . TYR A 1 79 ? 7.537 -9.332 -12.272 1.00 88.19 79 TYR A C 1
ATOM 599 O O . TYR A 1 79 ? 7.719 -10.389 -12.879 1.00 88.19 79 TYR A O 1
ATOM 607 N N . ARG A 1 80 ? 6.840 -9.303 -11.129 1.00 86.44 80 ARG A N 1
ATOM 608 C CA . ARG A 1 80 ? 6.282 -10.510 -10.506 1.00 86.44 80 ARG A CA 1
ATOM 609 C C . ARG A 1 80 ? 5.205 -11.182 -11.363 1.00 86.44 80 ARG A C 1
ATOM 611 O O . ARG A 1 80 ? 5.161 -12.407 -11.394 1.00 86.44 80 ARG A O 1
ATOM 618 N N . HIS A 1 81 ? 4.356 -10.415 -12.043 1.00 87.12 81 HIS A N 1
ATOM 619 C CA . HIS A 1 81 ? 3.211 -10.965 -12.781 1.00 87.12 81 HIS A CA 1
ATOM 620 C C . HIS A 1 81 ? 3.477 -11.247 -14.256 1.00 87.12 81 HIS A C 1
ATOM 622 O O . HIS A 1 81 ? 2.776 -12.072 -14.833 1.00 87.12 81 HIS A O 1
ATOM 628 N N . VAL A 1 82 ? 4.456 -10.576 -14.860 1.00 86.81 82 VAL A N 1
A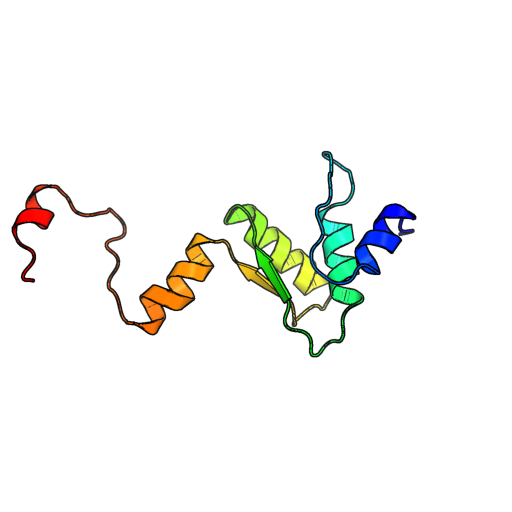TOM 629 C CA . VAL A 1 82 ? 4.793 -10.740 -16.277 1.00 86.81 82 VAL A CA 1
ATOM 630 C C . VAL A 1 82 ? 6.049 -11.585 -16.399 1.00 86.81 82 VAL A C 1
ATOM 632 O O . VAL A 1 82 ? 6.002 -12.713 -16.875 1.00 86.81 82 VAL A O 1
ATOM 635 N N . VAL A 1 83 ? 7.171 -11.076 -15.895 1.00 83.56 83 VAL A N 1
ATOM 636 C CA . VAL A 1 83 ? 8.481 -11.697 -16.102 1.00 83.56 83 VAL A CA 1
ATOM 637 C C . VAL A 1 83 ? 8.545 -13.067 -15.443 1.00 83.56 83 VAL A C 1
ATOM 639 O O . VAL A 1 83 ? 8.814 -14.056 -16.116 1.00 83.56 83 VAL A O 1
ATOM 642 N N . ARG A 1 84 ? 8.238 -13.157 -14.143 1.00 78.06 84 ARG A N 1
ATOM 643 C CA . ARG A 1 84 ? 8.281 -14.449 -13.438 1.00 78.06 84 ARG A CA 1
ATOM 644 C C . ARG A 1 84 ? 7.233 -15.435 -13.943 1.00 78.06 84 ARG A C 1
ATOM 646 O O . ARG A 1 84 ? 7.503 -16.627 -13.965 1.00 78.06 84 ARG A O 1
ATOM 653 N N . ARG A 1 85 ? 6.047 -14.950 -14.323 1.00 80.19 85 ARG A N 1
ATOM 654 C CA . ARG A 1 85 ? 4.939 -15.809 -14.763 1.00 80.19 85 ARG A CA 1
ATOM 655 C C . ARG A 1 85 ? 5.210 -16.450 -16.120 1.00 80.19 85 ARG A C 1
ATOM 657 O O . ARG A 1 85 ? 4.887 -17.616 -16.298 1.00 80.19 85 ARG A O 1
ATOM 664 N N . TYR A 1 86 ? 5.780 -15.689 -17.049 1.00 83.31 86 TYR A N 1
ATOM 665 C CA . TYR A 1 86 ? 6.049 -16.141 -18.416 1.00 83.31 86 TYR A CA 1
ATOM 666 C C . TYR A 1 86 ? 7.514 -16.537 -18.644 1.00 83.31 86 TYR A C 1
ATOM 668 O O . TYR A 1 86 ? 7.887 -16.893 -19.754 1.00 83.31 86 TYR A O 1
ATOM 676 N N . GLY A 1 87 ? 8.354 -16.487 -17.606 1.00 80.31 87 GLY A N 1
ATOM 677 C CA . GLY A 1 87 ? 9.755 -16.905 -17.679 1.00 80.31 87 GLY A CA 1
ATOM 678 C C . GLY A 1 87 ? 10.650 -15.985 -18.513 1.00 80.31 87 GLY A C 1
ATOM 679 O O . GLY A 1 87 ? 11.703 -16.421 -18.974 1.00 80.31 87 GLY A O 1
ATOM 680 N N . TYR A 1 88 ? 10.260 -14.722 -18.717 1.00 82.69 88 TYR A N 1
ATOM 681 C CA . TYR A 1 88 ? 11.067 -13.787 -19.497 1.00 82.69 88 TYR A CA 1
ATOM 682 C C . TYR A 1 88 ? 12.412 -13.508 -18.814 1.00 82.69 88 TYR A C 1
ATOM 684 O O . TYR A 1 88 ? 12.499 -13.353 -17.594 1.00 82.69 88 TYR A O 1
ATOM 692 N N . LYS A 1 89 ? 13.475 -13.389 -19.613 1.00 78.25 89 LYS A N 1
ATOM 693 C CA . LYS A 1 89 ? 14.773 -12.890 -19.150 1.00 78.25 89 LYS A CA 1
ATOM 694 C C . LYS A 1 89 ? 14.836 -11.394 -19.417 1.00 78.25 89 LYS A C 1
ATOM 696 O O . LYS A 1 89 ? 14.752 -10.963 -20.559 1.00 78.25 89 LYS A O 1
ATOM 701 N N . VAL A 1 90 ? 14.968 -10.604 -18.356 1.00 79.00 90 VAL A N 1
ATOM 702 C CA . VAL A 1 90 ? 15.118 -9.148 -18.472 1.00 79.00 90 VAL A CA 1
ATOM 703 C C . VAL A 1 90 ? 16.597 -8.819 -18.388 1.00 79.00 90 VAL A C 1
ATOM 705 O O . VAL A 1 90 ? 17.244 -9.216 -17.419 1.00 79.00 90 VAL A O 1
ATOM 708 N N . HIS A 1 91 ? 17.122 -8.086 -19.368 1.00 78.62 91 HIS A N 1
ATOM 709 C CA . HIS A 1 91 ? 18.482 -7.560 -19.312 1.00 78.62 91 HIS A CA 1
ATOM 710 C C . HIS A 1 91 ? 18.529 -6.342 -18.371 1.00 78.62 91 HIS A C 1
ATOM 712 O O . HIS A 1 91 ? 17.940 -5.307 -18.689 1.00 78.62 91 HIS A O 1
ATOM 718 N N . PRO A 1 92 ? 19.216 -6.424 -17.213 1.00 69.00 92 PRO A N 1
ATOM 719 C CA . PRO A 1 92 ? 19.147 -5.383 -16.185 1.00 69.00 92 PRO A CA 1
ATOM 720 C C . PRO A 1 92 ? 19.777 -4.048 -16.601 1.00 69.00 92 PRO A C 1
ATOM 722 O O . PRO A 1 92 ? 19.481 -3.027 -15.991 1.00 69.00 92 PRO A O 1
ATOM 725 N N . HIS A 1 93 ? 20.619 -4.051 -17.635 1.00 74.81 93 HIS A N 1
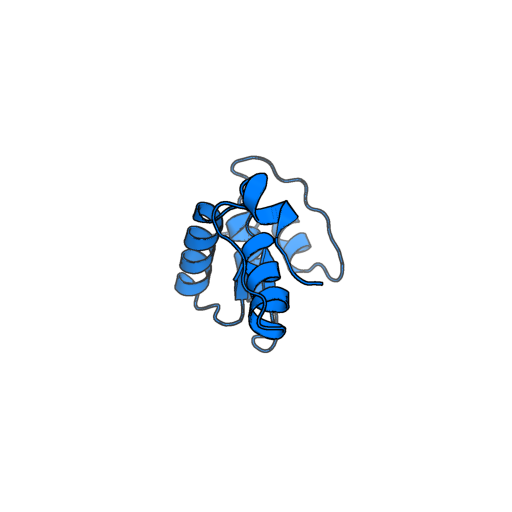ATOM 726 C CA . HIS A 1 93 ? 21.323 -2.870 -18.141 1.00 74.81 93 HIS A CA 1
ATOM 727 C C . HIS A 1 93 ? 20.813 -2.430 -19.524 1.00 74.81 93 HIS A C 1
ATOM 729 O O . HIS A 1 93 ? 21.470 -1.642 -20.198 1.00 74.81 93 HIS A O 1
ATOM 735 N N . GLY A 1 94 ? 19.648 -2.941 -19.943 1.00 69.75 94 GLY A N 1
ATOM 736 C CA . GLY A 1 94 ? 19.175 -2.816 -21.319 1.00 69.75 94 GLY A CA 1
ATOM 737 C C . GLY A 1 94 ? 20.051 -3.598 -22.301 1.00 69.75 94 GLY A C 1
ATOM 738 O O . GLY A 1 94 ? 21.002 -4.271 -21.903 1.00 69.75 94 GLY A O 1
ATOM 739 N N . TYR A 1 95 ? 19.701 -3.514 -23.580 1.00 75.75 95 TYR A N 1
ATOM 740 C CA . TYR A 1 95 ? 20.545 -3.998 -24.666 1.00 75.75 95 TYR A CA 1
ATOM 741 C C . TYR A 1 95 ? 21.434 -2.856 -25.145 1.00 75.75 95 TYR A C 1
ATOM 743 O O . TYR A 1 95 ? 20.964 -1.736 -25.363 1.00 75.75 95 TYR A O 1
ATOM 751 N N . LYS A 1 96 ? 22.718 -3.132 -25.338 1.00 76.31 96 LYS A N 1
ATOM 752 C CA . LYS A 1 96 ? 23.601 -2.268 -26.114 1.00 76.31 96 LYS A CA 1
ATOM 753 C C . LYS A 1 96 ? 23.181 -2.342 -27.577 1.00 76.31 96 LYS A C 1
ATOM 755 O O . LYS A 1 96 ? 22.697 -3.369 -28.040 1.00 76.31 96 LYS A O 1
ATOM 760 N N . THR A 1 97 ? 23.408 -1.274 -28.335 1.00 73.12 97 THR A N 1
ATOM 761 C CA . THR A 1 97 ? 22.955 -1.165 -29.733 1.00 73.12 97 THR A CA 1
ATOM 762 C C . THR A 1 97 ? 23.387 -2.347 -30.613 1.00 73.12 97 THR A C 1
ATOM 764 O O . THR A 1 97 ? 22.630 -2.759 -31.483 1.00 73.12 97 THR A O 1
ATOM 767 N N . HIS A 1 98 ? 24.563 -2.934 -30.361 1.00 76.50 98 HIS A N 1
ATOM 768 C CA . HIS A 1 98 ? 25.046 -4.112 -31.092 1.00 76.50 98 HIS A CA 1
ATOM 769 C C . HIS A 1 98 ? 24.353 -5.426 -30.693 1.00 76.50 98 HIS A C 1
ATOM 771 O O . HIS A 1 98 ? 24.309 -6.342 -31.499 1.00 76.50 98 HIS A O 1
ATOM 777 N N . GLU A 1 99 ? 23.771 -5.521 -29.494 1.00 72.44 99 GLU A N 1
ATOM 778 C CA . GLU A 1 99 ? 23.040 -6.710 -29.023 1.00 72.44 99 GLU A CA 1
ATOM 779 C C . GLU A 1 99 ? 21.616 -6.782 -29.610 1.00 72.44 99 GLU A C 1
ATOM 781 O O . GLU A 1 99 ? 21.012 -7.850 -29.664 1.00 72.44 99 GLU A O 1
ATOM 786 N N . ILE A 1 100 ? 21.072 -5.649 -30.075 1.00 69.12 100 ILE A N 1
ATOM 787 C CA . ILE A 1 100 ? 19.730 -5.568 -30.679 1.00 69.12 100 ILE A CA 1
ATOM 788 C C . ILE A 1 100 ? 19.725 -6.149 -32.105 1.00 69.12 100 ILE A C 1
ATOM 790 O O . ILE A 1 100 ? 18.712 -6.689 -32.540 1.00 69.12 100 ILE A O 1
ATOM 794 N N . GLY A 1 101 ? 20.852 -6.076 -32.822 1.00 65.50 101 GLY A N 1
ATOM 795 C CA . GLY A 1 101 ? 20.975 -6.572 -34.199 1.00 65.50 101 GLY A CA 1
ATOM 796 C C . GLY A 1 101 ? 21.095 -8.094 -34.337 1.00 65.50 101 GLY A C 1
ATOM 797 O O . GLY A 1 101 ? 20.892 -8.607 -35.432 1.00 65.50 101 GLY A O 1
ATOM 798 N N . GLU A 1 102 ? 21.400 -8.813 -33.252 1.00 60.09 102 GLU A N 1
ATOM 799 C CA . GLU A 1 102 ? 21.673 -10.261 -33.270 1.00 60.09 102 GLU A CA 1
ATOM 800 C C . GLU A 1 102 ? 20.578 -11.123 -32.620 1.00 60.09 102 GLU A C 1
ATOM 802 O O . GLU A 1 102 ? 20.750 -12.334 -32.491 1.00 60.09 102 GLU A O 1
ATOM 807 N N . SER A 1 103 ? 19.442 -10.555 -32.197 1.00 48.53 103 SER A N 1
ATOM 808 C CA . SER A 1 103 ? 18.392 -11.378 -31.578 1.00 48.53 103 SER A CA 1
ATOM 809 C C . SER A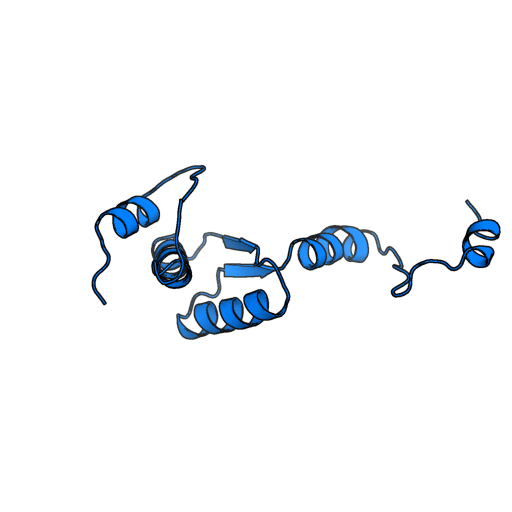 1 103 ? 17.681 -12.248 -32.630 1.00 48.53 103 SER A C 1
ATOM 811 O O . SER A 1 103 ? 17.086 -11.691 -33.556 1.00 48.53 103 SER A O 1
ATOM 813 N N . PRO A 1 104 ? 17.695 -13.593 -32.505 1.00 51.88 104 PRO A N 1
ATOM 814 C CA . PRO A 1 104 ? 16.836 -14.446 -33.311 1.00 51.88 104 PRO A CA 1
ATOM 815 C C . PRO A 1 104 ? 15.383 -14.206 -32.888 1.00 51.88 104 PRO A C 1
ATOM 817 O O . PRO A 1 104 ? 15.094 -14.125 -31.690 1.00 51.88 104 PRO A O 1
ATOM 820 N N . GLY A 1 105 ? 14.510 -14.031 -33.882 1.00 43.94 105 GLY A N 1
ATOM 821 C CA . GLY A 1 105 ? 13.064 -13.873 -33.696 1.00 43.94 105 GLY A CA 1
ATOM 822 C C . GLY A 1 105 ? 12.395 -15.082 -33.058 1.00 43.94 105 GLY A C 1
ATOM 823 O O . GLY A 1 105 ? 12.931 -16.205 -33.196 1.00 43.94 105 GLY A O 1
#